Protein AF-A0A2Z2PX05-F1 (afdb_monomer_lite)

pLDDT: mean 86.0, std 14.08, range [49.59, 97.81]

Sequence (102 aa):
MNRSIDRQAEMRRMEEACRQTRHQLDLIERQIIRRMTALIPSLGRRKYGYRRGRPPEPEAFLTRYRSNLAAITAQRQPEIDALTRKLMRQQSAIAALQETMP

Radius of gyration: 23.12 Å; chains: 1; bounding box: 53×21×67 Å

Structure (mmCIF, N/CA/C/O backbone):
data_AF-A0A2Z2PX05-F1
#
_entry.id   AF-A0A2Z2PX05-F1
#
loop_
_atom_site.group_PDB
_atom_site.id
_atom_site.type_symbol
_atom_site.label_atom_id
_atom_site.label_alt_id
_atom_site.label_comp_id
_atom_site.label_asym_id
_atom_site.label_entity_id
_atom_site.label_seq_id
_atom_site.pdbx_PDB_ins_code
_atom_site.Cartn_x
_atom_site.Cartn_y
_atom_site.Cartn_z
_atom_site.occupancy
_atom_site.B_iso_or_equiv
_atom_site.auth_seq_id
_atom_site.auth_comp_id
_atom_site.auth_asym_id
_atom_site.auth_atom_id
_atom_site.pdbx_PDB_model_num
ATOM 1 N N . MET A 1 1 ? -27.831 1.348 28.494 1.00 56.59 1 MET A N 1
ATOM 2 C CA . MET A 1 1 ? -27.903 1.509 27.023 1.00 56.59 1 MET A CA 1
ATOM 3 C C . MET A 1 1 ? -26.614 2.057 26.381 1.00 56.59 1 MET A C 1
ATOM 5 O O . MET A 1 1 ? -26.388 1.737 25.226 1.00 56.59 1 MET A O 1
ATOM 9 N N . ASN A 1 2 ? -25.711 2.759 27.088 1.00 63.66 2 ASN A N 1
ATOM 10 C CA . ASN A 1 2 ? -24.504 3.359 26.468 1.00 63.66 2 ASN A CA 1
ATOM 11 C C . ASN A 1 2 ? -23.444 2.378 25.927 1.00 63.66 2 ASN A C 1
ATOM 13 O O . ASN A 1 2 ? -22.909 2.608 24.851 1.00 63.66 2 ASN A O 1
ATOM 17 N N . ARG A 1 3 ? -23.198 1.237 26.590 1.00 72.00 3 ARG A N 1
ATOM 18 C CA . ARG A 1 3 ? -22.121 0.300 26.193 1.00 72.00 3 ARG A CA 1
ATOM 19 C C . ARG A 1 3 ? -22.251 -0.265 24.771 1.00 72.00 3 ARG A C 1
ATOM 21 O O . ARG A 1 3 ? -21.247 -0.620 24.169 1.00 72.00 3 ARG A O 1
ATOM 28 N N . SER A 1 4 ? -23.471 -0.376 24.243 1.00 76.19 4 SER A N 1
ATOM 29 C CA . SER A 1 4 ? -23.699 -0.864 22.876 1.00 76.19 4 SER A CA 1
ATOM 30 C C . SER A 1 4 ? -23.373 0.200 21.827 1.00 76.19 4 SER A C 1
ATOM 32 O O . SER A 1 4 ? -22.819 -0.122 20.781 1.00 76.19 4 SER A O 1
ATOM 34 N N . ILE A 1 5 ? -23.695 1.464 22.116 1.00 78.81 5 ILE A N 1
ATOM 35 C CA . ILE A 1 5 ? -23.432 2.601 21.225 1.00 78.81 5 ILE A CA 1
ATOM 36 C C . ILE A 1 5 ? -21.926 2.875 21.174 1.00 78.81 5 ILE A C 1
ATOM 38 O O . ILE A 1 5 ? -21.374 3.055 20.090 1.00 78.81 5 ILE A O 1
ATOM 42 N N . ASP A 1 6 ? -21.248 2.807 22.323 1.00 83.75 6 ASP A N 1
ATOM 43 C CA . ASP A 1 6 ? -19.795 2.991 22.409 1.00 83.75 6 ASP A CA 1
ATOM 44 C C . ASP A 1 6 ? -19.036 1.922 21.601 1.00 83.75 6 ASP A C 1
ATOM 46 O O . ASP A 1 6 ? -18.124 2.254 20.844 1.00 83.75 6 ASP A O 1
ATOM 50 N N . ARG A 1 7 ? -19.472 0.653 21.662 1.00 83.62 7 ARG A N 1
ATOM 51 C CA . ARG A 1 7 ? -18.893 -0.446 20.863 1.00 83.62 7 ARG A CA 1
ATOM 52 C C . ARG A 1 7 ? -19.140 -0.296 19.364 1.00 83.62 7 ARG A C 1
ATOM 54 O O . ARG A 1 7 ? -18.242 -0.547 18.567 1.00 83.62 7 ARG A O 1
ATOM 61 N N . GLN A 1 8 ? -20.336 0.136 18.960 1.00 87.19 8 GLN A N 1
ATOM 62 C CA . GLN A 1 8 ? -20.628 0.412 17.548 1.00 87.19 8 GLN A CA 1
ATOM 63 C C . GLN A 1 8 ? -19.790 1.583 17.017 1.00 87.19 8 GLN A C 1
ATOM 65 O O . GLN A 1 8 ? -19.310 1.540 15.882 1.00 87.19 8 GLN A O 1
ATOM 70 N N . ALA A 1 9 ? -19.584 2.621 17.831 1.00 89.81 9 ALA A N 1
ATOM 71 C CA . ALA A 1 9 ? -18.714 3.739 17.485 1.00 89.81 9 ALA A CA 1
ATOM 72 C C . ALA A 1 9 ? -17.244 3.300 17.365 1.00 89.81 9 ALA A C 1
ATOM 74 O O . ALA A 1 9 ? -16.559 3.705 16.424 1.00 89.81 9 ALA A O 1
ATOM 75 N N . GLU A 1 10 ? -16.770 2.446 18.273 1.00 89.31 10 GLU A N 1
ATOM 76 C CA . GLU A 1 10 ? -15.432 1.850 18.222 1.00 89.31 10 GLU A CA 1
ATOM 77 C C . GLU A 1 10 ? -15.231 0.994 16.964 1.00 89.31 10 GLU A C 1
ATOM 79 O O . GLU A 1 10 ? -14.274 1.218 16.220 1.00 89.31 10 GLU A O 1
ATOM 84 N N . MET A 1 11 ? -16.180 0.107 16.651 1.00 91.94 11 MET A N 1
ATOM 85 C CA . MET A 1 11 ? -16.145 -0.716 15.438 1.00 91.94 11 MET A CA 1
ATOM 86 C C . MET A 1 11 ? -16.046 0.144 14.171 1.00 91.94 11 MET A C 1
ATOM 88 O O . MET A 1 11 ? -15.171 -0.088 13.334 1.00 91.94 11 MET A O 1
ATOM 92 N N . ARG A 1 12 ? -16.863 1.201 14.052 1.00 93.06 12 ARG A N 1
ATOM 93 C CA . ARG A 1 12 ? -16.802 2.122 12.901 1.00 93.06 12 ARG A CA 1
ATOM 94 C C . ARG A 1 12 ? -15.441 2.808 12.766 1.00 93.06 12 ARG A C 1
ATOM 96 O O . ARG A 1 12 ? -14.943 2.943 11.648 1.00 93.06 12 ARG A O 1
ATOM 103 N N . ARG A 1 13 ? -14.822 3.214 13.881 1.00 94.31 13 ARG A N 1
ATOM 104 C CA . ARG A 1 13 ? -13.475 3.815 13.880 1.00 94.31 13 ARG A CA 1
ATOM 105 C C . ARG A 1 13 ? -12.411 2.815 13.426 1.00 94.31 13 ARG A C 1
ATOM 107 O O . ARG A 1 13 ? -11.526 3.178 12.654 1.00 94.31 13 ARG A O 1
ATOM 114 N N . MET A 1 14 ? -12.500 1.559 13.863 1.00 94.69 14 MET A N 1
ATOM 115 C CA . MET A 1 14 ? -11.568 0.506 13.445 1.00 94.69 14 MET A CA 1
ATOM 116 C C . MET A 1 14 ? -11.701 0.187 11.951 1.00 94.69 14 MET A C 1
ATOM 118 O O . MET A 1 14 ? -10.694 0.088 11.247 1.00 94.69 14 MET A O 1
ATOM 122 N N . GLU A 1 15 ? -12.930 0.093 11.439 1.00 95.19 15 GLU A N 1
ATOM 123 C CA . GLU A 1 15 ? -13.189 -0.082 10.005 1.00 95.19 15 GLU A CA 1
ATOM 124 C C . GLU A 1 15 ? -12.647 1.081 9.172 1.00 95.19 15 GLU A C 1
ATOM 126 O O . GLU A 1 15 ? -12.071 0.876 8.100 1.00 95.19 15 GLU A O 1
ATOM 131 N N . GLU A 1 16 ? -12.801 2.312 9.657 1.00 96.38 16 GLU A N 1
ATOM 132 C CA . GLU A 1 16 ? -12.249 3.486 8.995 1.00 96.38 16 GLU A CA 1
ATOM 133 C C . GLU A 1 16 ? -10.716 3.461 8.977 1.00 96.38 16 GLU A C 1
ATOM 135 O O . GLU A 1 16 ? -10.116 3.676 7.924 1.00 96.38 16 GLU A O 1
ATOM 140 N N . ALA A 1 17 ? -10.074 3.092 10.087 1.00 94.75 17 ALA A N 1
ATOM 141 C CA . ALA A 1 17 ? -8.622 2.930 10.145 1.00 94.75 17 ALA A CA 1
ATOM 142 C C . ALA A 1 17 ? -8.108 1.836 9.180 1.00 94.75 17 ALA A C 1
ATOM 144 O O . ALA A 1 17 ? -7.023 1.975 8.597 1.00 94.75 17 ALA A O 1
ATOM 145 N N . CYS A 1 18 ? -8.890 0.770 8.968 1.00 95.75 18 CYS A N 1
ATOM 146 C CA . CYS A 1 18 ? -8.644 -0.237 7.930 1.00 95.75 18 CYS A CA 1
ATOM 147 C C . CYS A 1 18 ? -8.755 0.360 6.521 1.00 95.75 18 CYS A C 1
ATOM 149 O O . CYS A 1 18 ? -7.861 0.157 5.695 1.00 95.75 18 CYS A O 1
ATOM 151 N N . ARG A 1 19 ? -9.833 1.109 6.236 1.00 96.81 19 ARG A N 1
ATOM 152 C CA . ARG A 1 19 ? -10.035 1.785 4.941 1.00 96.81 19 ARG A CA 1
ATOM 153 C C . ARG A 1 19 ? -8.893 2.749 4.628 1.00 96.81 19 ARG A C 1
ATOM 155 O O . ARG A 1 19 ? -8.380 2.727 3.513 1.00 96.81 19 ARG A O 1
ATOM 162 N N . GLN A 1 20 ? -8.445 3.524 5.612 1.00 97.25 20 GLN A N 1
ATOM 163 C CA . GLN A 1 20 ? -7.310 4.439 5.468 1.00 97.25 20 GLN A CA 1
ATOM 164 C C . GLN A 1 20 ? -6.012 3.691 5.137 1.00 97.25 20 GLN A C 1
ATOM 166 O O . GLN A 1 20 ? -5.309 4.073 4.206 1.00 97.25 20 GLN A O 1
ATOM 171 N N . THR A 1 21 ? -5.715 2.590 5.834 1.00 96.69 21 THR A N 1
ATOM 172 C CA . THR A 1 21 ? -4.502 1.791 5.569 1.00 96.69 21 THR A CA 1
ATOM 173 C C . THR A 1 21 ? -4.546 1.139 4.180 1.00 96.69 21 THR A C 1
ATOM 175 O O . THR A 1 21 ? -3.547 1.152 3.462 1.00 96.69 21 THR A O 1
ATOM 178 N N . ARG A 1 22 ? -5.712 0.632 3.747 1.00 96.25 22 ARG A N 1
ATOM 179 C CA . ARG A 1 22 ? -5.915 0.136 2.370 1.00 96.25 22 ARG A CA 1
ATOM 180 C C . ARG A 1 22 ? -5.742 1.243 1.330 1.00 96.25 22 ARG A C 1
ATOM 182 O O . ARG A 1 22 ? -5.109 1.019 0.307 1.00 96.25 22 ARG A O 1
ATOM 189 N N . HIS A 1 23 ? -6.261 2.438 1.600 1.00 97.69 23 HIS A N 1
ATOM 190 C CA . HIS A 1 23 ? -6.085 3.581 0.711 1.00 97.69 23 HIS A CA 1
ATOM 191 C C . HIS A 1 23 ? -4.612 3.993 0.589 1.00 97.69 23 HIS A C 1
ATOM 193 O O . HIS A 1 23 ? -4.156 4.302 -0.505 1.00 97.69 23 HIS A O 1
ATOM 199 N N . GLN A 1 24 ? -3.839 3.938 1.678 1.00 96.81 24 GLN A N 1
ATOM 200 C CA . GLN A 1 24 ? -2.397 4.195 1.625 1.00 96.81 24 GLN A CA 1
ATOM 201 C C . GLN A 1 24 ? -1.662 3.195 0.719 1.00 96.81 24 GLN A C 1
ATOM 203 O O . GLN A 1 24 ? -0.804 3.612 -0.056 1.00 96.81 24 GLN A O 1
ATOM 208 N N . LEU A 1 25 ? -2.030 1.910 0.757 1.00 97.25 25 LEU A N 1
ATOM 209 C CA . LEU A 1 25 ? -1.492 0.908 -0.172 1.00 97.25 25 LEU A CA 1
ATOM 210 C C . LEU A 1 25 ? -1.846 1.237 -1.635 1.00 97.25 25 LEU A C 1
ATOM 212 O O . LEU A 1 25 ? -0.951 1.267 -2.477 1.00 97.25 25 LEU A O 1
ATOM 216 N N . ASP A 1 26 ? -3.103 1.590 -1.924 1.00 97.56 26 ASP A N 1
ATOM 217 C CA . ASP A 1 26 ? -3.539 2.014 -3.270 1.00 97.56 26 ASP A CA 1
ATOM 218 C C . ASP A 1 26 ? -2.778 3.262 -3.761 1.00 97.56 26 ASP A C 1
ATOM 220 O O . ASP A 1 26 ? -2.356 3.343 -4.916 1.00 97.56 26 ASP A O 1
ATOM 224 N N . LEU A 1 27 ? -2.519 4.233 -2.879 1.00 97.75 27 LEU A N 1
ATOM 225 C CA . LEU A 1 27 ? -1.709 5.404 -3.223 1.00 97.75 27 LEU A CA 1
ATOM 226 C C . LEU A 1 27 ? -0.269 5.024 -3.593 1.00 97.75 27 LEU A C 1
ATOM 228 O O . LEU A 1 27 ? 0.275 5.592 -4.544 1.00 97.75 27 LEU A O 1
ATOM 232 N N . ILE A 1 28 ? 0.345 4.072 -2.885 1.00 96.06 28 ILE A N 1
ATOM 233 C CA . ILE A 1 28 ? 1.690 3.578 -3.212 1.00 96.06 28 ILE A CA 1
ATOM 234 C C . ILE A 1 28 ? 1.683 2.895 -4.583 1.00 96.06 28 ILE A C 1
ATOM 236 O O . ILE A 1 28 ? 2.531 3.211 -5.421 1.00 96.06 28 ILE A O 1
ATOM 240 N N . GLU A 1 29 ? 0.710 2.027 -4.856 1.00 95.19 29 GLU A N 1
ATOM 241 C CA . GLU A 1 29 ? 0.576 1.358 -6.157 1.00 95.19 29 GLU A CA 1
ATOM 242 C C . GLU A 1 29 ? 0.428 2.370 -7.300 1.00 95.19 29 GLU A C 1
ATOM 244 O O . GLU A 1 29 ? 1.160 2.319 -8.297 1.00 95.19 29 GLU A O 1
ATOM 249 N N . ARG A 1 30 ? -0.434 3.378 -7.126 1.00 97.00 30 ARG A N 1
ATOM 250 C CA . ARG A 1 30 ? -0.594 4.472 -8.096 1.00 97.00 30 ARG A CA 1
ATOM 251 C C . ARG A 1 30 ? 0.695 5.260 -8.297 1.00 97.00 30 ARG A C 1
ATOM 253 O O . ARG A 1 30 ? 1.001 5.646 -9.427 1.00 97.00 30 ARG A O 1
ATOM 260 N N . GLN A 1 31 ? 1.467 5.506 -7.238 1.00 96.00 31 GLN A N 1
ATOM 261 C CA . GLN A 1 31 ? 2.763 6.182 -7.347 1.00 96.00 31 GLN A CA 1
ATOM 262 C C . GLN A 1 31 ? 3.781 5.347 -8.130 1.00 96.00 31 GLN A C 1
ATOM 264 O O . GLN A 1 31 ? 4.501 5.909 -8.961 1.00 96.00 31 GLN A O 1
ATOM 269 N N . ILE A 1 32 ? 3.821 4.029 -7.915 1.0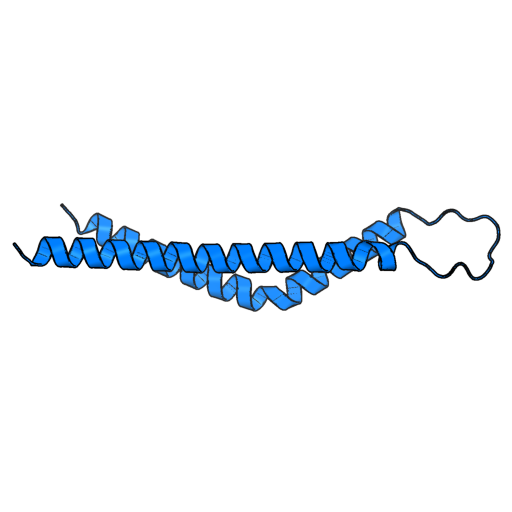0 94.06 32 ILE A N 1
ATOM 270 C CA . ILE A 1 32 ? 4.679 3.107 -8.674 1.00 94.06 32 ILE A CA 1
ATOM 271 C C . ILE A 1 32 ? 4.311 3.163 -10.162 1.00 94.06 32 ILE A C 1
ATOM 273 O O . ILE A 1 32 ? 5.181 3.423 -10.999 1.00 94.06 32 ILE A O 1
ATOM 277 N N . ILE A 1 33 ? 3.022 3.021 -10.494 1.00 94.75 33 ILE A N 1
ATOM 278 C CA . ILE A 1 33 ? 2.521 3.071 -11.879 1.00 94.75 33 ILE A CA 1
ATOM 279 C C . ILE A 1 33 ? 2.843 4.419 -12.532 1.00 94.75 33 ILE A C 1
ATOM 281 O O . ILE A 1 33 ? 3.351 4.467 -13.657 1.00 94.75 33 ILE A O 1
ATOM 285 N N . ARG A 1 34 ? 2.593 5.528 -11.828 1.00 96.12 34 ARG A N 1
ATOM 286 C CA . ARG A 1 34 ? 2.851 6.880 -12.341 1.00 96.12 34 ARG A CA 1
ATOM 287 C C . ARG A 1 34 ? 4.335 7.106 -12.609 1.00 96.12 34 ARG A C 1
ATOM 289 O O . ARG A 1 34 ? 4.688 7.633 -13.664 1.00 96.12 34 ARG A O 1
ATOM 296 N N . ARG A 1 35 ? 5.204 6.678 -11.686 1.00 94.00 35 ARG A N 1
ATOM 297 C CA . ARG A 1 35 ? 6.659 6.795 -11.838 1.00 94.00 35 ARG A CA 1
ATOM 298 C C . ARG A 1 35 ? 7.158 5.949 -13.007 1.00 94.00 35 ARG A C 1
ATOM 300 O O . ARG A 1 35 ? 7.950 6.447 -13.799 1.00 94.00 35 ARG A O 1
ATOM 307 N N . MET A 1 36 ? 6.653 4.726 -13.169 1.00 92.81 36 MET A N 1
ATOM 308 C CA . MET A 1 36 ? 6.996 3.888 -14.322 1.00 92.81 36 MET A CA 1
ATOM 309 C C . MET A 1 36 ? 6.522 4.493 -15.640 1.00 92.81 36 MET A C 1
ATOM 311 O O . MET A 1 36 ? 7.301 4.554 -16.586 1.00 92.81 36 MET A O 1
ATOM 315 N N . THR A 1 37 ? 5.293 5.007 -15.693 1.00 91.75 37 THR A N 1
ATOM 316 C CA . THR A 1 37 ? 4.734 5.638 -16.899 1.00 91.75 37 THR A CA 1
ATOM 317 C C . THR A 1 37 ? 5.557 6.852 -17.333 1.00 91.75 37 THR A C 1
ATOM 319 O O . THR A 1 37 ? 5.852 7.006 -18.516 1.00 91.75 37 THR A O 1
ATOM 322 N N . ALA A 1 38 ? 6.019 7.667 -16.378 1.00 91.56 38 ALA A N 1
ATOM 323 C CA . ALA A 1 38 ? 6.910 8.795 -16.652 1.00 91.56 38 ALA A CA 1
ATOM 324 C C . ALA A 1 38 ? 8.293 8.370 -17.191 1.00 91.56 38 ALA A C 1
ATOM 326 O O . ALA A 1 38 ? 8.935 9.140 -17.904 1.00 91.56 38 ALA A O 1
ATOM 327 N N . LEU A 1 39 ? 8.754 7.151 -16.884 1.00 88.44 39 LEU A N 1
ATOM 328 C CA . LEU A 1 39 ? 10.027 6.610 -17.372 1.00 88.44 39 LEU A CA 1
ATOM 329 C C . LEU A 1 39 ? 9.920 5.966 -18.766 1.00 88.44 39 LEU A C 1
ATOM 331 O O . LEU A 1 39 ? 10.931 5.861 -19.454 1.00 88.44 39 LEU A O 1
ATOM 335 N N . ILE A 1 40 ? 8.730 5.573 -19.237 1.00 86.00 40 ILE A N 1
ATOM 336 C CA . ILE A 1 40 ? 8.557 4.897 -20.542 1.00 86.00 40 ILE A CA 1
ATOM 337 C C . ILE A 1 40 ? 9.217 5.662 -21.711 1.00 86.00 40 ILE A C 1
ATOM 339 O O . ILE A 1 40 ? 9.969 5.037 -22.469 1.00 86.00 40 ILE A O 1
ATOM 343 N N . PRO A 1 41 ? 9.039 6.992 -21.864 1.00 83.62 41 PRO A N 1
ATOM 344 C CA . PRO A 1 41 ? 9.656 7.725 -22.968 1.00 83.62 41 PRO A CA 1
ATOM 345 C C . PRO A 1 41 ? 11.190 7.705 -22.930 1.00 83.62 41 PRO A C 1
ATOM 347 O O . PRO A 1 41 ? 11.827 7.637 -23.980 1.00 83.62 41 PRO A O 1
ATOM 350 N N . SER A 1 42 ? 11.808 7.733 -21.742 1.00 80.62 42 SER A N 1
ATOM 351 C CA . SER A 1 42 ? 13.272 7.702 -21.607 1.00 80.62 42 SER A CA 1
ATOM 352 C C . SER A 1 42 ? 13.848 6.301 -21.828 1.00 80.62 42 SER A C 1
ATOM 354 O O . SER A 1 42 ? 14.953 6.173 -22.358 1.00 80.62 42 SER A O 1
ATOM 356 N N . LEU A 1 43 ? 13.080 5.252 -21.517 1.00 77.25 43 LEU A N 1
ATOM 357 C CA . LEU A 1 43 ? 13.435 3.862 -21.812 1.00 77.25 43 LEU A CA 1
ATOM 358 C C . LEU A 1 43 ? 13.451 3.569 -23.320 1.00 77.25 43 LEU A C 1
ATOM 360 O O . LEU A 1 43 ? 14.305 2.807 -23.777 1.00 77.25 43 LEU A O 1
ATOM 364 N N . GLY A 1 44 ? 12.554 4.194 -24.092 1.00 65.50 44 GLY A N 1
ATOM 365 C CA . GLY A 1 44 ? 12.514 4.084 -25.557 1.00 65.50 44 GLY A CA 1
ATOM 366 C C . GLY A 1 44 ? 13.545 4.959 -26.284 1.00 65.50 44 GLY A C 1
ATOM 367 O O . GLY A 1 44 ? 13.961 4.646 -27.400 1.00 65.50 44 GLY A O 1
ATOM 368 N N . ARG A 1 45 ? 14.010 6.044 -25.654 1.00 63.44 45 ARG A N 1
ATOM 369 C CA . ARG A 1 45 ? 14.903 7.039 -26.267 1.00 63.44 45 ARG A CA 1
ATOM 370 C C . ARG A 1 45 ? 16.375 6.681 -26.063 1.00 63.44 45 ARG A C 1
ATOM 372 O O . ARG A 1 45 ? 17.130 7.421 -25.433 1.00 63.44 45 ARG A O 1
ATOM 379 N N . ARG A 1 46 ? 16.836 5.558 -26.620 1.00 56.91 46 ARG A N 1
ATOM 380 C CA . ARG A 1 46 ? 18.287 5.361 -26.749 1.00 56.91 46 ARG A CA 1
ATOM 381 C C . ARG A 1 46 ? 18.799 6.324 -27.823 1.00 56.91 46 ARG A C 1
ATOM 383 O O . ARG A 1 46 ? 18.316 6.314 -28.950 1.00 56.91 46 ARG A O 1
ATOM 390 N N . LYS A 1 47 ? 19.764 7.173 -27.446 1.00 53.66 47 LYS A N 1
ATOM 391 C CA . LYS A 1 47 ? 20.567 8.003 -28.352 1.00 53.66 47 LYS A CA 1
ATOM 392 C C . LYS A 1 47 ? 21.141 7.095 -29.444 1.00 53.66 47 LYS A C 1
ATOM 394 O O . LYS A 1 47 ? 22.111 6.381 -29.196 1.00 53.66 47 LYS A O 1
ATOM 399 N N . TYR A 1 48 ? 20.529 7.094 -30.626 1.00 50.09 48 TYR A N 1
ATOM 400 C CA . TYR A 1 48 ? 21.112 6.504 -31.824 1.00 50.09 48 TYR A CA 1
ATOM 401 C C . TYR A 1 48 ? 22.306 7.369 -32.227 1.00 50.09 48 TYR A C 1
ATOM 403 O O . TYR A 1 48 ? 22.216 8.231 -33.095 1.00 50.09 48 TYR A O 1
ATOM 411 N N . GLY A 1 49 ? 23.447 7.150 -31.576 1.00 53.12 49 GLY A N 1
ATOM 412 C CA . GLY A 1 49 ? 24.722 7.377 -32.232 1.00 53.12 49 GLY A CA 1
ATOM 413 C C . GLY A 1 49 ? 24.795 6.386 -33.385 1.00 53.12 49 GLY A C 1
ATOM 414 O O . GLY A 1 49 ? 25.115 5.224 -33.163 1.00 53.12 49 GLY A O 1
ATOM 415 N N . TYR A 1 50 ? 24.351 6.825 -34.563 1.00 49.59 50 TYR A N 1
ATOM 416 C CA . TYR A 1 50 ? 24.676 6.311 -35.894 1.00 49.59 50 TYR A CA 1
ATOM 417 C C . TYR A 1 50 ? 25.392 4.939 -35.918 1.00 49.59 50 TYR A C 1
ATOM 419 O O . TYR A 1 50 ? 26.589 4.833 -36.167 1.00 49.59 50 TYR A O 1
ATOM 427 N N . ARG A 1 51 ? 24.654 3.847 -35.704 1.00 52.12 51 ARG A N 1
ATOM 428 C CA . ARG A 1 51 ? 25.021 2.536 -36.257 1.00 52.12 51 ARG A CA 1
ATOM 429 C C . ARG A 1 51 ? 23.853 2.073 -37.109 1.00 52.12 51 ARG A C 1
ATOM 431 O O . ARG A 1 51 ? 22.886 1.505 -36.611 1.00 52.12 51 ARG A O 1
ATOM 438 N N . ARG A 1 52 ? 23.941 2.449 -38.389 1.00 54.66 52 ARG A N 1
ATOM 439 C CA . ARG A 1 52 ? 23.094 2.024 -39.510 1.00 54.66 52 ARG A CA 1
ATOM 440 C C . ARG A 1 52 ? 22.563 0.597 -39.293 1.00 54.66 52 ARG A C 1
ATOM 442 O O . ARG A 1 52 ? 23.346 -0.345 -39.265 1.00 54.66 52 ARG A O 1
ATOM 449 N N . GLY A 1 53 ? 21.241 0.455 -39.183 1.00 54.94 53 GLY A N 1
ATOM 450 C CA . GLY A 1 53 ? 20.537 -0.761 -39.602 1.00 54.94 53 GLY A CA 1
ATOM 451 C C . GLY A 1 53 ? 20.073 -1.768 -38.544 1.00 54.94 53 GLY A C 1
ATOM 452 O O . GLY A 1 53 ? 19.352 -2.680 -38.932 1.00 54.94 53 GLY A O 1
ATOM 453 N N . ARG A 1 54 ? 20.405 -1.652 -37.246 1.00 59.03 54 ARG A N 1
ATOM 454 C CA . ARG A 1 54 ? 19.893 -2.612 -36.238 1.00 59.03 54 ARG A CA 1
ATOM 455 C C . ARG A 1 54 ? 18.609 -2.088 -35.573 1.00 59.03 54 ARG A C 1
ATOM 457 O O . ARG A 1 54 ? 18.677 -1.037 -34.930 1.00 59.03 54 ARG A O 1
ATOM 464 N N . PRO A 1 55 ? 17.463 -2.789 -35.693 1.00 58.62 55 PRO A N 1
ATOM 465 C CA . PRO A 1 55 ? 16.251 -2.449 -34.955 1.00 58.62 55 PRO A CA 1
ATOM 466 C C . PRO A 1 55 ? 16.520 -2.481 -33.442 1.00 58.62 55 PRO A C 1
ATOM 468 O O . PRO A 1 55 ? 17.343 -3.284 -32.990 1.00 58.62 55 PRO A O 1
ATOM 471 N N . PRO A 1 56 ? 15.851 -1.636 -32.640 1.00 64.00 56 PRO A N 1
ATOM 472 C CA . PRO A 1 56 ? 15.943 -1.729 -31.191 1.00 64.00 56 PRO A CA 1
ATOM 473 C C . PRO A 1 56 ? 15.448 -3.110 -30.750 1.00 64.00 56 PRO A C 1
ATOM 475 O O . PRO A 1 56 ? 14.331 -3.496 -31.077 1.00 64.00 56 PRO A O 1
ATOM 478 N N . GLU A 1 57 ? 16.285 -3.854 -30.026 1.00 70.44 57 GLU A N 1
ATOM 479 C CA . GLU A 1 57 ? 15.940 -5.184 -29.519 1.00 70.44 57 GLU A CA 1
ATOM 480 C C . GLU A 1 57 ? 14.783 -5.076 -28.513 1.00 70.44 57 GLU A C 1
ATOM 482 O O . GLU A 1 57 ? 14.970 -4.490 -27.438 1.00 70.44 57 GLU A O 1
ATOM 487 N N . PRO A 1 58 ? 13.595 -5.634 -28.816 1.00 71.31 58 PRO A N 1
ATOM 488 C CA . PRO A 1 58 ? 12.438 -5.561 -27.920 1.00 71.31 58 PRO A CA 1
ATOM 489 C C . PRO A 1 58 ? 12.732 -6.158 -26.537 1.00 71.31 58 PRO A C 1
ATOM 491 O O . PRO A 1 58 ? 12.283 -5.651 -25.510 1.00 71.31 58 PRO A O 1
ATOM 494 N N . GLU A 1 59 ? 13.568 -7.193 -26.496 1.00 80.50 59 GLU A N 1
ATOM 495 C CA . GLU A 1 59 ? 14.012 -7.856 -25.271 1.00 80.50 59 GLU A CA 1
ATOM 496 C C . GLU A 1 59 ? 14.863 -6.943 -24.373 1.00 80.50 59 GLU A C 1
ATOM 498 O O . GLU A 1 59 ? 14.706 -6.933 -23.147 1.00 80.50 59 GLU A O 1
ATOM 503 N N . ALA A 1 60 ? 15.699 -6.089 -24.972 1.00 81.19 60 ALA A N 1
ATOM 504 C CA . ALA A 1 60 ? 16.498 -5.115 -24.235 1.00 81.19 60 ALA A CA 1
ATOM 505 C C . ALA A 1 60 ? 15.624 -4.018 -23.603 1.00 81.19 60 ALA A C 1
ATOM 507 O O . ALA A 1 60 ? 15.959 -3.509 -22.529 1.00 81.19 60 ALA A O 1
ATOM 508 N N . PHE A 1 61 ? 14.502 -3.658 -24.236 1.00 82.25 61 PHE A N 1
ATOM 509 C CA . PHE A 1 61 ? 13.511 -2.750 -23.654 1.00 82.25 61 PHE A CA 1
ATOM 510 C C . PHE A 1 61 ? 12.781 -3.405 -22.477 1.00 8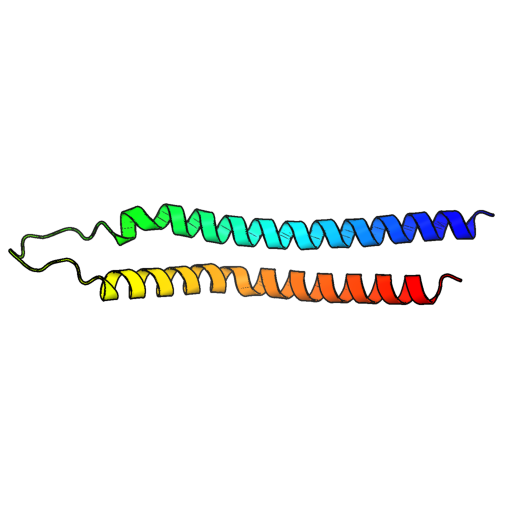2.25 61 PHE A C 1
ATOM 512 O O . PHE A 1 61 ? 12.755 -2.832 -21.386 1.00 82.25 61 PHE A O 1
ATOM 519 N N . LEU A 1 62 ? 12.248 -4.618 -22.664 1.00 87.12 62 LEU A N 1
ATOM 520 C CA . LEU A 1 62 ? 11.515 -5.341 -21.618 1.00 87.12 62 LEU A CA 1
ATOM 521 C C . LEU A 1 62 ? 12.385 -5.620 -20.391 1.00 87.12 62 LEU A C 1
ATOM 523 O O . LEU A 1 62 ? 11.920 -5.467 -19.262 1.00 87.12 62 LEU A O 1
ATOM 527 N N . THR A 1 63 ? 13.656 -5.963 -20.600 1.00 89.75 63 THR A N 1
ATOM 528 C CA . THR A 1 63 ? 14.620 -6.156 -19.511 1.00 89.75 63 THR A CA 1
ATOM 529 C C . THR A 1 63 ? 14.790 -4.875 -18.698 1.00 89.75 63 THR A C 1
ATOM 531 O O . THR A 1 63 ? 14.609 -4.892 -17.483 1.00 89.75 63 THR A O 1
ATOM 534 N N . ARG A 1 64 ? 15.033 -3.729 -19.352 1.00 88.31 64 ARG A N 1
ATOM 535 C CA . ARG A 1 64 ? 15.140 -2.435 -18.652 1.00 88.31 64 ARG A CA 1
ATOM 536 C C . ARG A 1 64 ? 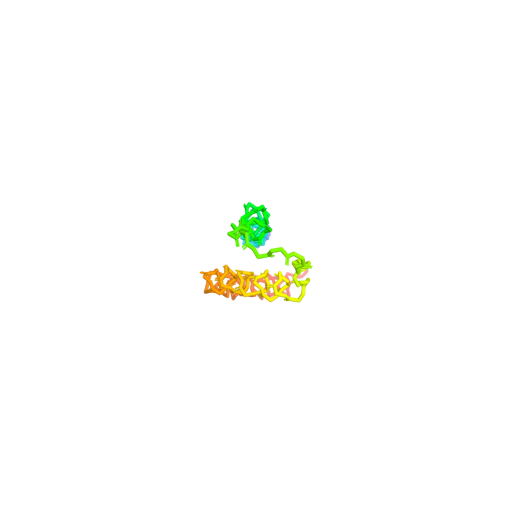13.847 -2.069 -17.941 1.00 88.31 64 ARG A C 1
ATOM 538 O O . ARG A 1 64 ? 13.899 -1.571 -16.821 1.00 88.31 64 ARG A O 1
ATOM 545 N N . TYR A 1 65 ? 12.704 -2.293 -18.581 1.00 90.44 65 TYR A N 1
ATOM 546 C CA . TYR A 1 65 ? 11.400 -2.031 -17.986 1.00 90.44 65 TYR A CA 1
ATOM 547 C C . TYR A 1 65 ? 11.216 -2.838 -16.693 1.00 90.44 65 TYR A C 1
ATOM 549 O O . TYR A 1 65 ? 10.943 -2.255 -15.645 1.00 90.44 65 TYR A O 1
ATOM 557 N N . ARG A 1 66 ? 11.464 -4.154 -16.734 1.00 93.38 66 ARG A N 1
ATOM 558 C CA . ARG A 1 66 ? 11.368 -5.043 -15.565 1.00 93.38 66 ARG A CA 1
ATOM 559 C C . ARG A 1 66 ? 12.350 -4.655 -14.461 1.00 93.38 66 ARG A C 1
ATOM 561 O O . ARG A 1 66 ? 11.945 -4.580 -13.305 1.00 93.38 66 ARG A O 1
ATOM 568 N N . SER A 1 67 ? 13.603 -4.344 -14.801 1.00 93.19 67 SER A N 1
ATOM 569 C CA . SER A 1 67 ? 14.600 -3.898 -13.819 1.00 93.19 67 SER A CA 1
ATOM 570 C C . SER A 1 67 ? 14.202 -2.587 -13.135 1.00 93.19 67 SER A C 1
ATOM 572 O O . SER A 1 67 ? 14.343 -2.468 -11.921 1.00 93.19 67 SER A O 1
ATOM 574 N N . ASN A 1 68 ? 13.671 -1.612 -13.881 1.00 93.06 68 ASN A N 1
ATOM 575 C CA . ASN A 1 68 ? 13.218 -0.345 -13.297 1.00 93.06 68 ASN A CA 1
ATOM 576 C C . ASN A 1 68 ? 11.976 -0.525 -12.419 1.00 93.06 68 ASN A C 1
ATOM 578 O O . ASN A 1 68 ? 11.905 0.076 -11.347 1.00 93.06 68 ASN A O 1
ATOM 582 N N . LEU A 1 69 ? 11.034 -1.380 -12.836 1.00 94.06 69 LEU A N 1
ATOM 583 C CA . LEU A 1 69 ? 9.865 -1.715 -12.025 1.00 94.06 69 LEU A CA 1
ATOM 584 C C . LEU A 1 69 ? 10.301 -2.341 -10.701 1.00 94.06 69 LEU A C 1
ATOM 586 O O . LEU A 1 69 ? 9.907 -1.864 -9.644 1.00 94.06 69 LEU A O 1
ATOM 590 N N . ALA A 1 70 ? 11.175 -3.348 -10.762 1.00 95.25 70 ALA A N 1
ATOM 591 C CA . ALA A 1 70 ? 11.703 -4.015 -9.579 1.00 95.25 70 ALA A CA 1
ATOM 592 C C . ALA A 1 70 ? 12.421 -3.034 -8.641 1.00 95.25 70 ALA A C 1
ATOM 594 O O . ALA A 1 70 ? 12.196 -3.073 -7.437 1.00 95.25 70 ALA A O 1
ATOM 595 N N . ALA A 1 71 ? 13.226 -2.111 -9.176 1.00 95.19 71 ALA A N 1
ATOM 596 C CA . ALA A 1 71 ? 13.918 -1.106 -8.371 1.00 95.19 71 ALA A CA 1
ATOM 597 C C . ALA A 1 71 ? 12.951 -0.130 -7.676 1.00 95.19 71 ALA A C 1
ATOM 599 O O . ALA A 1 71 ? 13.147 0.209 -6.508 1.00 95.19 71 ALA A O 1
ATOM 600 N N . ILE A 1 72 ? 11.904 0.322 -8.374 1.00 93.56 72 ILE A N 1
ATOM 601 C CA . ILE A 1 72 ? 10.891 1.221 -7.803 1.00 93.56 72 ILE A CA 1
ATOM 602 C C . ILE A 1 72 ? 10.054 0.498 -6.745 1.00 93.56 72 ILE A C 1
ATOM 604 O O . ILE A 1 72 ? 9.810 1.068 -5.681 1.00 93.56 72 ILE A O 1
ATOM 608 N N . THR A 1 73 ? 9.664 -0.752 -6.999 1.00 94.50 73 THR A N 1
ATOM 609 C CA . THR A 1 73 ? 8.940 -1.573 -6.023 1.00 94.50 73 THR A CA 1
ATOM 610 C C . THR A 1 73 ? 9.808 -1.864 -4.800 1.00 94.50 73 THR A C 1
ATOM 612 O O . THR A 1 73 ? 9.351 -1.663 -3.681 1.00 94.50 73 THR A O 1
ATOM 615 N N . ALA A 1 74 ? 11.085 -2.218 -4.981 1.00 95.56 74 ALA A N 1
ATOM 616 C CA . ALA A 1 74 ? 12.008 -2.485 -3.876 1.00 95.56 74 ALA A CA 1
ATOM 617 C C . ALA A 1 74 ? 12.182 -1.274 -2.941 1.00 95.56 74 ALA A C 1
ATOM 619 O O . ALA A 1 74 ? 12.212 -1.440 -1.726 1.00 95.56 74 ALA A O 1
ATOM 620 N N . GLN A 1 75 ? 12.220 -0.049 -3.484 1.00 94.62 75 GLN A N 1
ATOM 621 C CA . GLN A 1 75 ? 12.260 1.183 -2.676 1.00 94.62 75 GLN A CA 1
ATOM 622 C C . GLN A 1 75 ? 11.013 1.360 -1.795 1.00 94.62 75 GLN A C 1
ATOM 624 O O . GLN A 1 75 ? 11.098 1.975 -0.735 1.00 94.62 75 GLN A O 1
ATOM 629 N N . ARG A 1 76 ? 9.857 0.849 -2.234 1.00 94.62 76 ARG A N 1
ATOM 630 C CA . ARG A 1 76 ? 8.573 0.946 -1.521 1.00 94.62 76 ARG A CA 1
ATOM 631 C C . ARG A 1 76 ? 8.247 -0.282 -0.680 1.00 94.62 76 ARG A C 1
ATOM 633 O O . ARG A 1 76 ? 7.361 -0.207 0.164 1.00 94.62 76 ARG A O 1
ATOM 640 N N . GLN A 1 77 ? 8.969 -1.383 -0.864 1.00 93.75 77 GLN A N 1
ATOM 641 C CA . GLN A 1 77 ? 8.675 -2.655 -0.213 1.00 93.75 77 GLN A CA 1
ATOM 642 C C . GLN A 1 77 ? 8.608 -2.561 1.321 1.00 93.75 77 GLN A C 1
ATOM 644 O O . GLN A 1 77 ? 7.633 -3.057 1.880 1.00 93.75 77 GLN A O 1
ATOM 649 N N . PRO A 1 78 ? 9.525 -1.861 2.024 1.00 96.50 78 PRO A N 1
ATOM 650 C CA . PRO A 1 78 ? 9.438 -1.753 3.482 1.00 96.50 78 PRO A CA 1
ATOM 651 C C . PRO A 1 78 ? 8.156 -1.053 3.959 1.00 96.50 78 PRO A C 1
ATOM 653 O O . PRO A 1 78 ? 7.585 -1.422 4.986 1.00 96.50 78 PRO A O 1
ATOM 656 N N . GLU A 1 79 ? 7.696 -0.053 3.202 1.00 96.50 79 GLU A N 1
ATOM 657 C CA . GLU A 1 79 ? 6.466 0.698 3.468 1.00 96.50 79 GLU A CA 1
ATOM 658 C C . GLU A 1 79 ? 5.229 -0.182 3.225 1.00 96.50 79 GLU A C 1
ATOM 660 O O . GLU A 1 79 ? 4.358 -0.278 4.093 1.00 96.50 79 GLU A O 1
ATOM 665 N N . ILE A 1 80 ? 5.200 -0.902 2.097 1.00 96.38 80 ILE A N 1
ATOM 666 C CA . ILE A 1 80 ? 4.149 -1.875 1.756 1.00 96.38 80 ILE A CA 1
ATOM 667 C C . ILE A 1 80 ? 4.049 -2.959 2.832 1.00 96.38 80 ILE A C 1
ATOM 669 O O . ILE A 1 80 ? 2.957 -3.247 3.326 1.00 96.38 80 ILE A O 1
ATOM 673 N N . ASP A 1 81 ? 5.178 -3.528 3.250 1.00 97.44 81 ASP A N 1
ATOM 674 C CA . ASP A 1 81 ? 5.218 -4.583 4.260 1.00 97.44 81 ASP A CA 1
ATOM 675 C C . ASP A 1 81 ? 4.721 -4.076 5.620 1.00 97.44 81 ASP A C 1
ATOM 677 O O . ASP A 1 81 ? 3.970 -4.762 6.321 1.00 97.44 81 ASP A O 1
ATOM 681 N N . ALA A 1 82 ? 5.114 -2.859 6.010 1.00 97.69 82 ALA A N 1
ATOM 682 C CA . ALA A 1 82 ? 4.668 -2.245 7.257 1.00 97.69 82 ALA A CA 1
ATOM 683 C C . ALA A 1 82 ? 3.151 -1.998 7.267 1.00 97.69 82 ALA A C 1
ATOM 685 O O . ALA A 1 82 ? 2.484 -2.336 8.253 1.00 97.69 82 ALA A O 1
ATOM 686 N N . LEU A 1 83 ? 2.602 -1.460 6.174 1.00 97.19 83 LEU A N 1
ATOM 687 C CA . LEU A 1 83 ? 1.165 -1.224 6.021 1.00 97.19 83 LEU A CA 1
ATOM 688 C C . LEU A 1 83 ? 0.376 -2.532 5.943 1.00 97.19 83 LEU A C 1
ATOM 690 O O . LEU A 1 83 ? -0.673 -2.643 6.572 1.00 97.19 83 LEU A O 1
ATOM 694 N N . THR A 1 84 ? 0.907 -3.549 5.266 1.00 96.88 84 THR A N 1
ATOM 695 C CA . THR A 1 84 ? 0.288 -4.880 5.181 1.00 96.88 84 THR A CA 1
ATOM 696 C C . THR A 1 84 ? 0.198 -5.527 6.560 1.00 96.88 84 THR A C 1
ATOM 698 O O . THR A 1 84 ? -0.881 -5.947 6.979 1.00 96.88 84 THR A O 1
ATOM 701 N N . ARG A 1 85 ? 1.293 -5.520 7.336 1.00 97.81 85 ARG A N 1
ATOM 702 C CA . ARG A 1 85 ? 1.280 -6.016 8.725 1.00 97.81 85 ARG A CA 1
ATOM 703 C C . ARG A 1 85 ? 0.309 -5.232 9.606 1.00 97.81 85 ARG A C 1
ATOM 705 O O . ARG A 1 85 ? -0.373 -5.820 10.443 1.00 97.81 85 ARG A O 1
ATOM 712 N N . LYS A 1 86 ? 0.239 -3.907 9.439 1.00 97.25 86 LYS A N 1
ATOM 713 C CA . LYS A 1 86 ? -0.725 -3.065 10.162 1.00 97.25 86 LYS A CA 1
ATOM 714 C C . LYS A 1 86 ? -2.162 -3.452 9.810 1.00 97.25 86 LYS A C 1
ATOM 716 O O . LYS A 1 86 ? -2.961 -3.633 10.724 1.00 97.25 86 LYS A O 1
ATOM 721 N N . LEU A 1 87 ? -2.461 -3.627 8.525 1.00 96.81 87 LEU A N 1
ATOM 722 C CA . LEU A 1 87 ? -3.783 -4.007 8.042 1.00 96.81 87 LEU A CA 1
ATOM 723 C C . LEU A 1 87 ? -4.212 -5.372 8.590 1.00 96.81 87 LEU A C 1
ATOM 725 O O . LEU A 1 87 ? -5.340 -5.502 9.055 1.00 96.81 87 LEU A O 1
ATOM 729 N N . MET A 1 88 ? -3.311 -6.357 8.596 1.00 96.94 88 MET A N 1
ATOM 730 C CA . MET A 1 88 ? -3.581 -7.671 9.190 1.00 96.94 88 MET A CA 1
ATOM 731 C C . MET A 1 88 ? -3.956 -7.551 10.669 1.00 96.94 88 MET A C 1
ATOM 733 O O . MET A 1 88 ? -4.992 -8.065 11.077 1.00 96.94 88 MET A O 1
ATOM 737 N N . ARG A 1 89 ? -3.181 -6.797 11.463 1.00 96.00 89 ARG A N 1
ATOM 738 C CA . ARG A 1 89 ? -3.498 -6.581 12.886 1.00 96.00 89 ARG A CA 1
ATOM 739 C C . ARG A 1 89 ? -4.848 -5.896 13.093 1.00 96.00 89 ARG A C 1
ATOM 741 O O . ARG A 1 89 ? -5.591 -6.285 13.987 1.00 96.00 89 ARG A O 1
ATOM 748 N N . GLN A 1 90 ? -5.169 -4.890 12.279 1.00 95.50 90 GLN A N 1
ATOM 749 C CA . GLN A 1 90 ? -6.461 -4.205 12.361 1.00 95.50 90 GLN A CA 1
ATOM 750 C C . GLN A 1 90 ? -7.621 -5.146 12.010 1.00 95.50 90 GLN A C 1
ATOM 752 O O . GLN A 1 90 ? -8.633 -5.141 12.704 1.00 95.50 90 GLN A O 1
ATOM 757 N N . GLN A 1 91 ? -7.467 -5.982 10.978 1.00 95.38 91 GLN A N 1
ATOM 758 C CA . GLN A 1 91 ? -8.484 -6.960 10.581 1.00 95.38 91 GLN A CA 1
ATOM 759 C C . GLN A 1 91 ? -8.703 -8.027 11.656 1.00 95.38 91 GLN A C 1
ATOM 761 O O . GLN A 1 91 ? -9.850 -8.316 11.981 1.00 95.38 91 GLN A O 1
ATOM 766 N N . SER A 1 92 ? -7.632 -8.547 12.262 1.00 94.50 92 SER A N 1
ATOM 767 C CA . SER A 1 92 ? -7.744 -9.485 13.385 1.00 94.50 92 SER A CA 1
ATOM 768 C C . SER A 1 92 ? -8.456 -8.862 14.588 1.00 94.50 92 SER A C 1
ATOM 770 O O . SER A 1 92 ? -9.292 -9.513 15.204 1.00 94.50 92 SER A O 1
ATOM 772 N N . ALA A 1 93 ? -8.174 -7.594 14.904 1.00 93.44 93 ALA A N 1
ATOM 773 C CA . ALA A 1 93 ? -8.837 -6.901 16.007 1.00 93.44 93 ALA A CA 1
ATOM 774 C C . ALA A 1 93 ? -10.337 -6.669 15.740 1.00 93.44 93 ALA A C 1
ATOM 776 O O . ALA A 1 93 ? -11.147 -6.818 16.651 1.00 93.44 93 ALA A O 1
ATOM 777 N N . ILE A 1 94 ? -10.720 -6.344 14.497 1.00 93.12 94 ILE A N 1
ATOM 778 C CA . ILE A 1 94 ? -12.135 -6.230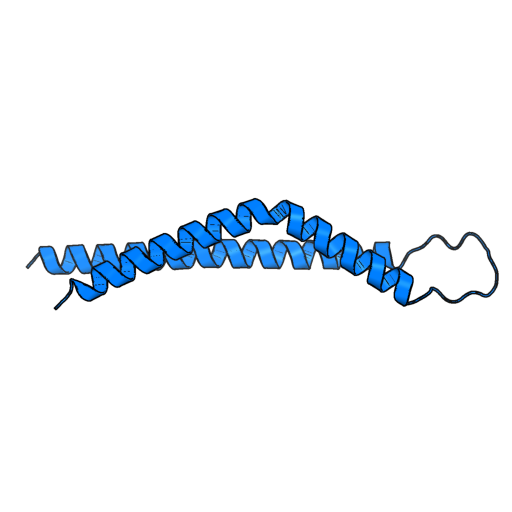 14.107 1.00 93.12 94 ILE A CA 1
ATOM 779 C C . ILE A 1 94 ? -12.835 -7.587 14.212 1.00 93.12 94 ILE A C 1
ATOM 781 O O . ILE A 1 94 ? -13.927 -7.645 14.766 1.00 93.12 94 ILE A O 1
ATOM 785 N N . ALA A 1 95 ? -12.213 -8.664 13.719 1.00 93.50 95 ALA A N 1
ATOM 786 C CA . ALA A 1 95 ? -12.785 -10.008 13.789 1.00 93.50 95 ALA A CA 1
ATOM 787 C C . ALA A 1 95 ? -13.039 -10.437 15.243 1.00 93.50 95 ALA A C 1
ATOM 789 O O . ALA A 1 95 ? -14.149 -10.840 15.577 1.00 93.50 95 ALA A O 1
ATOM 790 N N . ALA A 1 96 ? -12.063 -10.230 16.133 1.00 91.56 96 ALA A N 1
ATOM 791 C CA . ALA A 1 96 ? -12.232 -10.501 17.560 1.00 91.56 96 ALA A CA 1
ATOM 792 C C . ALA A 1 96 ? -13.379 -9.675 18.175 1.00 91.56 96 ALA A C 1
ATOM 794 O O . ALA A 1 96 ? -14.188 -10.196 18.943 1.00 91.56 96 ALA A O 1
ATOM 795 N N . LEU A 1 97 ? -13.499 -8.392 17.812 1.00 88.19 97 LEU A N 1
ATOM 796 C CA . LEU A 1 97 ? -14.594 -7.547 18.292 1.00 88.19 97 LEU A CA 1
ATOM 797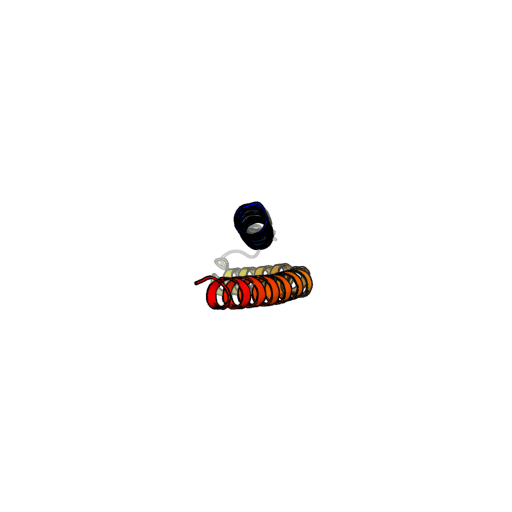 C C . LEU A 1 97 ? -15.962 -8.043 17.795 1.00 88.19 97 LEU A C 1
ATOM 799 O O . LEU A 1 97 ? -16.917 -8.034 18.568 1.00 88.19 97 LEU A O 1
ATOM 803 N N . GLN A 1 98 ? -16.050 -8.501 16.542 1.00 88.56 98 GLN A N 1
ATOM 804 C CA . GLN A 1 98 ? -17.267 -9.082 15.964 1.00 88.56 98 GLN A CA 1
ATOM 805 C C . GLN A 1 98 ? -17.676 -10.376 16.672 1.00 88.56 98 GLN A C 1
ATOM 807 O O . GLN A 1 98 ? -18.847 -10.532 16.994 1.00 88.56 98 GLN A O 1
ATOM 812 N N . GLU A 1 99 ? -16.727 -11.261 16.984 1.00 88.62 99 GLU A N 1
ATOM 813 C CA . GLU A 1 99 ? -16.987 -12.493 17.747 1.00 88.62 99 GLU A CA 1
ATOM 814 C C . GLU A 1 99 ? -17.492 -12.216 19.172 1.00 88.62 99 GLU A C 1
ATOM 816 O O . GLU A 1 99 ? -18.221 -13.019 19.749 1.00 88.62 99 GLU A O 1
ATOM 821 N N . THR A 1 100 ? -17.130 -11.064 19.746 1.00 82.00 100 THR A N 1
ATOM 822 C CA . THR A 1 100 ? -17.554 -10.667 21.099 1.00 82.00 100 THR A CA 1
ATOM 823 C C . THR A 1 100 ? -18.905 -9.928 21.112 1.00 82.00 100 THR A C 1
ATOM 825 O O . THR A 1 100 ? -19.413 -9.582 22.185 1.00 82.00 100 THR A O 1
ATOM 828 N N . MET A 1 101 ? 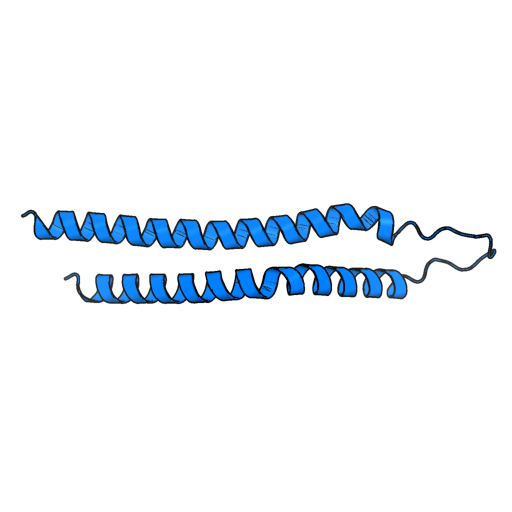-19.488 -9.640 19.942 1.00 70.94 101 MET A N 1
ATOM 829 C CA . MET A 1 101 ? -20.802 -9.008 19.808 1.00 70.94 101 MET A CA 1
ATOM 830 C C . MET A 1 101 ? -21.889 -10.087 19.627 1.00 70.94 101 MET A C 1
ATOM 832 O O . MET A 1 101 ? -21.832 -10.812 18.639 1.00 70.94 101 MET A O 1
ATOM 836 N N . PRO A 1 102 ? -22.851 -10.219 20.565 1.00 59.03 102 PRO A N 1
ATOM 837 C CA . PRO A 1 102 ? -23.981 -11.144 20.439 1.00 59.03 102 PRO A CA 1
ATOM 838 C C . PRO A 1 102 ? -25.033 -10.670 19.429 1.00 59.03 102 PRO A C 1
ATOM 840 O O . PRO A 1 102 ? -25.149 -9.436 19.220 1.00 59.03 102 PRO A O 1
#

Secondary structure (DSSP, 8-state):
-HHHHHHHHHHHHHHHHHHHHHHHHHHHHHHHHHHHHHHHHHHH-----S-TTPPP-HHHHHHHHHHHHHHHHHHHHHHHHHHHHHHHHHHHHHHHHHHT--

Foldseek 3Di:
DVVVVVLVVVLVVLVVVLVVLVVVLVVLVVVLVVVLVVCLVVLVDDPPPDDPDDDDDVVSSVVVSVVSSVVSCVVCVVVNVVSVVVSVVSVVVSVVSVVVPD

Organism: Agrobacterium tumefaciens (NCBI:txid358)